Protein AF-A0A485KFL1-F1 (afdb_monomer)

Mean predicted aligned error: 18.8 Å

Structure (mmCIF, N/CA/C/O backbone):
data_AF-A0A485KFL1-F1
#
_entry.id   AF-A0A485KFL1-F1
#
loop_
_atom_site.group_PDB
_atom_site.id
_atom_site.type_symbol
_atom_site.label_atom_id
_atom_site.label_alt_id
_atom_site.label_comp_id
_atom_site.label_asym_id
_atom_site.label_entity_id
_atom_site.label_seq_id
_atom_site.pdbx_PDB_ins_code
_atom_site.Cartn_x
_atom_site.Cartn_y
_atom_site.Cartn_z
_atom_site.occupancy
_atom_site.B_iso_or_equiv
_atom_site.auth_seq_id
_atom_site.auth_comp_id
_atom_site.auth_asym_id
_atom_site.auth_atom_id
_atom_site.pdbx_PDB_model_num
ATOM 1 N N . MET A 1 1 ? -0.158 21.358 -45.723 1.00 60.44 1 MET A N 1
ATOM 2 C CA . MET A 1 1 ? 0.298 20.002 -45.342 1.00 60.44 1 MET A CA 1
ATOM 3 C C . MET A 1 1 ? 1.744 20.111 -44.886 1.00 60.44 1 MET A C 1
ATOM 5 O O . MET A 1 1 ? 2.613 20.267 -45.731 1.00 60.44 1 MET A O 1
ATOM 9 N N . TYR A 1 2 ? 2.008 20.131 -43.578 1.00 57.44 2 TYR A N 1
ATOM 10 C CA . TYR A 1 2 ? 3.382 20.164 -43.064 1.00 57.44 2 TYR A CA 1
ATOM 11 C C . TYR A 1 2 ? 3.939 18.738 -43.100 1.00 57.44 2 TYR A C 1
ATOM 13 O O . TYR A 1 2 ? 3.512 17.886 -42.323 1.00 57.44 2 TYR A O 1
ATOM 21 N N . GLY A 1 3 ? 4.809 18.452 -44.068 1.00 63.91 3 GLY A N 1
ATOM 22 C CA . GLY A 1 3 ? 5.448 17.146 -44.200 1.00 63.91 3 GLY A CA 1
ATOM 23 C C . GLY A 1 3 ? 6.470 16.942 -43.086 1.00 63.91 3 GLY A C 1
ATOM 24 O O . GLY A 1 3 ? 7.365 17.764 -42.915 1.00 63.91 3 GLY A O 1
ATOM 25 N N . LEU A 1 4 ? 6.344 15.841 -42.347 1.00 70.25 4 LEU A N 1
ATOM 26 C CA . LEU A 1 4 ? 7.317 15.378 -41.351 1.00 70.25 4 LEU A CA 1
ATOM 27 C C . LEU A 1 4 ? 8.560 14.788 -42.043 1.00 70.25 4 LEU A C 1
ATOM 29 O O . LEU A 1 4 ? 8.938 13.641 -41.800 1.00 70.25 4 LEU A O 1
ATOM 33 N N . PHE A 1 5 ? 9.166 15.544 -42.957 1.00 71.19 5 PHE A N 1
ATOM 34 C CA . PHE A 1 5 ? 10.398 15.135 -43.621 1.00 71.19 5 PHE A CA 1
ATOM 35 C C . PHE A 1 5 ? 11.519 15.065 -42.579 1.00 71.19 5 PHE A C 1
ATOM 37 O O . PHE A 1 5 ? 11.741 16.017 -41.835 1.00 71.19 5 PHE A O 1
ATOM 44 N N . GLY A 1 6 ? 12.169 13.906 -42.479 1.00 78.94 6 GLY A N 1
ATOM 45 C CA . GLY A 1 6 ? 13.288 13.676 -41.561 1.00 78.94 6 GLY A CA 1
ATOM 46 C C . GLY A 1 6 ? 12.919 13.338 -40.111 1.00 78.94 6 GLY A C 1
ATOM 47 O O . GLY A 1 6 ? 13.808 12.987 -39.344 1.00 78.94 6 GLY A O 1
ATOM 48 N N . LEU A 1 7 ? 11.637 13.361 -39.706 1.00 85.44 7 LEU A N 1
ATOM 49 C CA . LEU A 1 7 ? 11.259 12.967 -38.334 1.00 85.44 7 LEU A CA 1
ATOM 50 C C . LEU A 1 7 ? 11.582 11.490 -38.070 1.00 85.44 7 LEU A C 1
ATOM 52 O O . LEU A 1 7 ? 12.021 11.133 -36.982 1.00 85.44 7 LEU A O 1
ATOM 56 N N . ARG A 1 8 ? 11.375 10.638 -39.079 1.00 84.56 8 ARG A N 1
ATOM 57 C CA . ARG A 1 8 ? 11.668 9.205 -38.989 1.00 84.56 8 ARG A CA 1
ATOM 58 C C . ARG A 1 8 ? 13.170 8.958 -38.850 1.00 84.56 8 ARG A C 1
ATOM 60 O O . ARG A 1 8 ? 13.578 8.291 -37.917 1.00 84.56 8 ARG A O 1
ATOM 67 N N . GLU A 1 9 ? 13.981 9.603 -39.683 1.00 87.62 9 GLU A N 1
ATOM 68 C CA . GLU A 1 9 ? 15.447 9.511 -39.622 1.00 87.62 9 GLU A CA 1
ATOM 69 C C . GLU A 1 9 ? 15.999 10.057 -38.293 1.00 87.62 9 GLU A C 1
ATOM 71 O O . GLU A 1 9 ? 16.865 9.448 -37.662 1.00 87.62 9 GLU A O 1
ATOM 76 N N . TYR A 1 10 ? 15.459 11.177 -37.807 1.00 89.38 10 TYR A N 1
ATOM 77 C CA . TYR A 1 10 ? 15.800 11.721 -36.492 1.00 89.38 10 TYR A CA 1
ATOM 78 C C . TYR A 1 10 ? 15.414 10.765 -35.354 1.00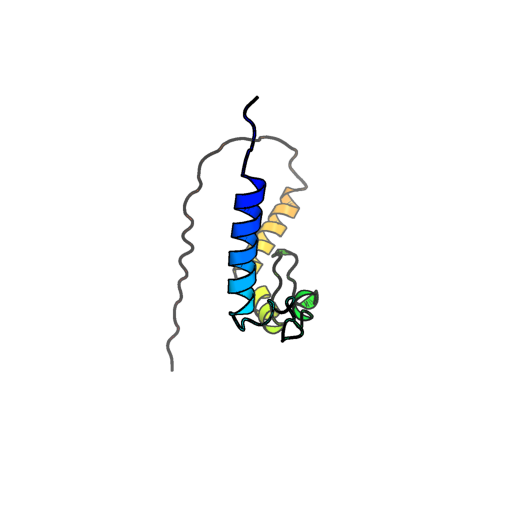 89.38 10 TYR A C 1
ATOM 80 O O . TYR A 1 10 ? 16.160 10.593 -34.392 1.00 89.38 10 TYR A O 1
ATOM 88 N N . TYR A 1 11 ? 14.254 10.122 -35.453 1.00 92.56 11 TYR A N 1
ATOM 89 C CA . TYR A 1 11 ? 13.805 9.165 -34.452 1.00 92.56 11 TYR A CA 1
ATOM 90 C C . TYR A 1 11 ? 14.675 7.905 -34.447 1.00 92.56 11 TYR A C 1
ATOM 92 O O . TYR A 1 11 ? 15.130 7.497 -33.382 1.00 92.56 11 TYR A O 1
ATOM 100 N N . ASP A 1 12 ? 14.984 7.355 -35.620 1.00 92.75 12 ASP A N 1
ATOM 101 C CA . ASP A 1 12 ? 15.812 6.156 -35.772 1.00 92.75 12 ASP A CA 1
ATOM 102 C C . ASP A 1 12 ? 17.237 6.396 -35.252 1.00 92.75 12 ASP A C 1
ATOM 104 O O . A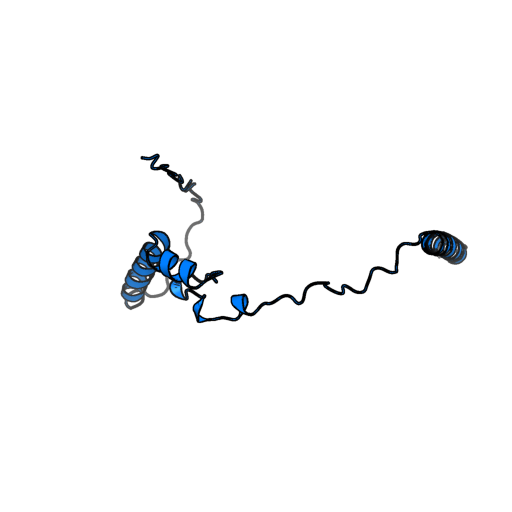SP A 1 12 ? 17.783 5.592 -34.489 1.00 92.75 12 ASP A O 1
ATOM 108 N N . THR A 1 13 ? 17.825 7.552 -35.579 1.00 92.88 13 THR A N 1
ATOM 109 C CA . THR A 1 13 ? 19.140 7.946 -35.047 1.00 92.88 13 THR A CA 1
ATOM 110 C C . THR A 1 13 ? 19.110 8.064 -33.528 1.00 92.88 13 THR A C 1
ATOM 112 O O . THR A 1 13 ? 19.975 7.499 -32.855 1.00 92.88 13 THR A O 1
ATOM 115 N N . LYS A 1 14 ? 18.084 8.703 -32.956 1.00 94.50 14 LYS A N 1
ATOM 116 C CA . LYS A 1 14 ? 17.954 8.816 -31.500 1.00 94.50 14 LYS A CA 1
ATOM 117 C C . LYS A 1 14 ? 17.717 7.478 -30.816 1.00 94.50 14 LYS A C 1
ATOM 119 O O . LYS A 1 14 ? 18.341 7.214 -29.791 1.00 94.50 14 LYS A O 1
ATOM 124 N N . GLN A 1 15 ? 16.893 6.607 -31.384 1.00 91.56 15 GLN A N 1
ATOM 125 C CA . GLN A 1 15 ? 16.692 5.257 -30.861 1.00 91.56 15 GLN A CA 1
ATOM 126 C C . GLN A 1 15 ? 17.995 4.453 -30.838 1.00 91.56 15 GLN A C 1
ATOM 128 O O . GLN A 1 15 ? 18.284 3.800 -29.835 1.00 91.56 15 GLN A O 1
ATOM 133 N N . SER A 1 16 ? 18.806 4.542 -31.897 1.00 92.38 16 SER A N 1
ATOM 134 C CA . SER A 1 16 ? 20.097 3.848 -31.966 1.00 92.38 16 SER A CA 1
ATOM 135 C C . SER A 1 16 ? 21.089 4.340 -30.907 1.00 92.38 16 SER A C 1
ATOM 137 O O . SER A 1 16 ? 21.771 3.532 -30.279 1.00 92.38 16 SER A O 1
ATOM 139 N N . GLU A 1 17 ? 21.114 5.649 -30.638 1.00 92.88 17 GLU A N 1
ATOM 140 C CA . GLU A 1 17 ? 21.971 6.267 -29.621 1.00 92.88 17 GLU A CA 1
ATOM 141 C C . GLU A 1 17 ? 21.606 5.763 -28.215 1.00 92.88 17 GLU A C 1
ATOM 143 O O . GLU A 1 17 ? 22.477 5.363 -27.437 1.00 92.88 17 GLU A O 1
ATOM 148 N N . PHE A 1 18 ? 20.306 5.708 -27.903 1.00 90.12 18 PHE A N 1
ATOM 149 C CA . PHE A 1 18 ? 19.823 5.177 -26.627 1.00 90.12 18 PHE A CA 1
ATOM 150 C C . PHE A 1 18 ? 20.064 3.672 -26.489 1.00 90.12 18 PHE A C 1
ATOM 152 O O . PHE A 1 18 ? 20.482 3.229 -25.419 1.00 90.12 18 PHE A O 1
ATOM 159 N N . ALA A 1 19 ? 19.854 2.893 -27.553 1.00 88.00 19 ALA A N 1
ATOM 160 C CA . ALA A 1 19 ? 20.110 1.455 -27.548 1.00 88.00 19 ALA A CA 1
ATOM 161 C C . ALA A 1 19 ? 21.603 1.139 -27.357 1.00 88.00 19 ALA A C 1
ATOM 163 O O . ALA A 1 19 ? 21.950 0.283 -26.544 1.00 88.00 19 ALA A O 1
ATOM 164 N N . ALA A 1 20 ? 22.495 1.869 -28.035 1.00 88.94 20 ALA A N 1
ATOM 165 C CA . ALA A 1 20 ? 23.941 1.720 -27.877 1.00 88.94 20 ALA A CA 1
ATOM 166 C C . ALA A 1 20 ? 24.387 2.068 -26.452 1.00 88.94 20 ALA A C 1
ATOM 168 O O . ALA A 1 20 ? 25.127 1.311 -25.823 1.00 88.94 20 ALA A O 1
ATOM 169 N N . ARG A 1 21 ? 23.875 3.174 -25.897 1.00 87.44 21 ARG A N 1
ATOM 170 C CA . ARG A 1 21 ? 24.160 3.563 -24.512 1.00 87.44 21 ARG A CA 1
ATOM 171 C C . ARG A 1 21 ? 23.655 2.517 -23.517 1.00 87.44 21 ARG A C 1
ATOM 173 O O . ARG A 1 21 ? 24.388 2.172 -22.594 1.00 87.44 21 ARG A O 1
ATOM 180 N N . ALA A 1 22 ? 22.455 1.974 -23.725 1.00 82.75 22 ALA A N 1
ATOM 181 C CA . ALA A 1 22 ? 21.915 0.888 -22.910 1.00 82.75 22 ALA A CA 1
ATOM 182 C C . ALA A 1 22 ? 22.770 -0.389 -22.994 1.00 82.75 22 ALA A C 1
ATOM 184 O O . ALA A 1 22 ? 22.982 -1.025 -21.972 1.00 82.75 22 ALA A O 1
ATOM 185 N N . ALA A 1 23 ? 23.322 -0.727 -24.165 1.00 80.94 23 ALA A N 1
ATOM 186 C CA . ALA A 1 23 ? 24.193 -1.893 -24.338 1.00 80.94 23 ALA A CA 1
ATOM 187 C C . ALA A 1 23 ? 25.560 -1.749 -23.639 1.00 80.94 23 ALA A C 1
ATOM 189 O O . ALA A 1 23 ? 26.113 -2.737 -23.163 1.00 80.94 23 ALA A O 1
ATOM 190 N N . THR A 1 24 ? 26.108 -0.529 -23.562 1.00 81.50 24 THR A N 1
ATOM 191 C CA . THR A 1 24 ? 27.375 -0.264 -22.843 1.00 81.50 24 THR A CA 1
ATOM 192 C C . THR A 1 24 ? 27.219 -0.233 -21.327 1.00 81.50 24 THR A C 1
ATOM 194 O O . THR A 1 24 ? 28.177 -0.463 -20.591 1.00 81.50 24 THR A O 1
ATOM 197 N N . LEU A 1 25 ? 26.014 0.061 -20.842 1.00 77.94 25 LEU A N 1
ATOM 198 C CA . LEU A 1 25 ? 25.710 -0.000 -19.427 1.00 77.94 25 LEU A CA 1
ATOM 199 C C . LEU A 1 25 ? 25.463 -1.466 -19.068 1.00 77.94 25 LEU A C 1
ATOM 201 O O . LEU A 1 25 ? 24.414 -2.016 -19.377 1.00 77.94 25 LEU A O 1
ATOM 205 N N . HIS A 1 26 ? 26.393 -2.089 -18.341 1.00 66.81 26 HIS A N 1
ATOM 206 C CA . HIS A 1 26 ? 26.188 -3.387 -17.679 1.00 66.81 26 HIS A CA 1
ATOM 207 C C . HIS A 1 26 ? 25.180 -3.300 -16.514 1.00 66.81 26 HIS A C 1
ATOM 209 O O . HIS A 1 26 ? 25.347 -3.924 -15.468 1.00 66.81 26 HIS A O 1
ATOM 215 N N . VAL A 1 27 ? 24.133 -2.493 -16.666 1.00 67.19 27 VAL A N 1
ATOM 216 C CA . VAL A 1 27 ? 22.952 -2.554 -15.821 1.00 67.19 27 VAL A CA 1
ATOM 217 C C . VAL A 1 27 ? 22.225 -3.798 -16.296 1.00 67.19 27 VAL A C 1
ATOM 219 O O . VAL A 1 27 ? 21.702 -3.823 -17.410 1.00 67.19 27 VAL A O 1
ATOM 222 N N . ALA A 1 28 ? 22.264 -4.856 -15.483 1.00 61.97 28 ALA A N 1
ATOM 223 C CA . ALA A 1 28 ? 21.438 -6.031 -15.713 1.00 61.97 28 ALA A CA 1
ATOM 224 C C . ALA A 1 28 ? 20.023 -5.546 -16.071 1.00 61.97 28 ALA A C 1
ATOM 226 O O . ALA A 1 28 ? 19.550 -4.607 -15.415 1.00 61.97 28 ALA A O 1
ATOM 227 N N . PRO A 1 29 ? 19.379 -6.106 -17.118 1.00 65.88 29 PRO A N 1
ATOM 228 C CA . PRO A 1 29 ? 18.021 -5.714 -17.474 1.00 65.88 29 PRO A CA 1
ATOM 229 C C . PRO A 1 29 ? 17.226 -5.715 -16.184 1.00 65.88 29 PRO A C 1
ATOM 231 O O . PRO A 1 29 ? 17.322 -6.705 -15.458 1.00 65.88 29 PRO A O 1
ATOM 234 N N . VAL A 1 30 ? 16.583 -4.578 -15.871 1.00 60.41 30 VAL A N 1
ATOM 235 C CA . VAL A 1 30 ? 15.852 -4.358 -14.618 1.00 60.41 30 VAL A CA 1
ATOM 236 C C . VAL A 1 30 ? 15.150 -5.660 -14.307 1.00 60.41 30 VAL A C 1
ATOM 238 O O . VAL A 1 30 ? 14.249 -6.051 -15.050 1.00 60.41 30 VAL A O 1
ATOM 241 N N . VAL A 1 31 ? 15.688 -6.378 -13.315 1.00 59.12 31 VAL A N 1
ATOM 242 C CA . VAL A 1 31 ? 15.239 -7.719 -12.969 1.00 59.12 31 VAL A CA 1
ATOM 243 C C . VAL A 1 31 ? 13.742 -7.568 -12.824 1.00 59.12 31 VAL A C 1
ATOM 245 O O . VAL A 1 31 ? 13.310 -6.739 -12.021 1.00 59.12 31 VAL A O 1
ATOM 248 N N . ALA A 1 32 ? 12.977 -8.248 -13.686 1.00 62.25 32 ALA A N 1
ATOM 249 C CA . ALA A 1 32 ? 11.528 -8.286 -13.594 1.00 62.25 32 ALA A CA 1
ATOM 250 C C . ALA A 1 32 ? 11.240 -8.586 -12.134 1.00 62.25 32 ALA A C 1
ATOM 252 O O . ALA A 1 32 ? 11.620 -9.666 -11.701 1.00 62.25 32 ALA A O 1
ATOM 253 N N . TYR A 1 33 ? 10.766 -7.570 -11.400 1.00 62.34 33 TYR A N 1
ATOM 254 C CA . TYR A 1 33 ? 10.818 -7.464 -9.944 1.00 62.34 33 TYR A CA 1
ATOM 255 C C . TYR A 1 33 ? 10.723 -8.851 -9.308 1.00 62.34 33 TYR A C 1
ATOM 257 O O . TYR A 1 33 ? 9.638 -9.414 -9.195 1.00 62.34 33 TYR A O 1
ATOM 265 N N . ALA A 1 34 ? 11.880 -9.440 -9.016 1.00 61.06 34 ALA A N 1
ATOM 266 C CA . ALA A 1 34 ? 11.979 -10.734 -8.378 1.00 61.06 34 ALA A CA 1
ATOM 267 C C . ALA A 1 34 ? 12.244 -10.364 -6.930 1.00 61.06 34 ALA A C 1
ATOM 269 O O . ALA A 1 34 ? 13.396 -10.070 -6.594 1.00 61.06 34 ALA A O 1
ATOM 270 N N . PRO A 1 35 ? 11.194 -10.201 -6.105 1.00 67.00 35 PRO A N 1
ATOM 271 C CA . PRO A 1 35 ? 11.414 -9.879 -4.716 1.00 67.00 35 PRO A CA 1
ATOM 272 C C . PRO A 1 35 ? 12.250 -11.019 -4.136 1.00 67.00 35 PRO A C 1
ATOM 274 O O . PRO A 1 35 ? 11.801 -12.156 -4.054 1.00 67.00 35 PRO A O 1
ATOM 277 N N . ASP A 1 36 ? 13.477 -10.696 -3.735 1.00 66.19 36 ASP A N 1
ATOM 278 C CA . ASP A 1 36 ? 14.427 -11.586 -3.048 1.00 66.19 36 ASP A CA 1
ATOM 279 C C . ASP A 1 36 ? 13.867 -12.125 -1.713 1.00 66.19 36 ASP A C 1
ATOM 281 O O . ASP A 1 36 ? 14.453 -12.957 -1.031 1.00 66.19 36 ASP A O 1
ATOM 285 N N . ARG A 1 37 ? 12.687 -11.643 -1.318 1.00 69.88 37 ARG A N 1
ATOM 286 C CA . ARG A 1 37 ? 11.963 -12.052 -0.128 1.00 69.88 37 ARG A CA 1
ATOM 287 C C . ARG A 1 37 ? 10.588 -12.532 -0.543 1.00 69.88 37 ARG A C 1
ATOM 289 O O . ARG A 1 37 ? 9.777 -11.747 -1.032 1.00 69.88 37 ARG A O 1
ATOM 296 N N . THR A 1 38 ? 10.314 -13.806 -0.296 1.00 74.12 38 THR A N 1
ATOM 297 C CA . THR A 1 38 ? 8.940 -14.280 -0.154 1.00 74.12 38 THR A CA 1
ATOM 298 C C . THR A 1 38 ? 8.286 -13.418 0.921 1.00 74.12 38 THR A C 1
ATOM 300 O O . THR A 1 38 ? 8.710 -13.417 2.076 1.00 74.12 38 THR A O 1
ATOM 303 N N . TYR A 1 39 ? 7.344 -12.573 0.521 1.00 68.69 39 TYR A N 1
ATOM 304 C CA . TYR A 1 39 ? 6.662 -11.682 1.444 1.00 68.69 39 TYR A CA 1
ATOM 305 C C . TYR A 1 39 ? 5.642 -12.528 2.222 1.00 68.69 39 TYR A C 1
ATOM 307 O O . TYR A 1 39 ? 4.641 -12.973 1.663 1.00 68.69 39 TYR A O 1
ATOM 315 N N . ASP A 1 40 ? 5.950 -12.843 3.485 1.00 72.19 40 ASP A N 1
ATOM 316 C CA . ASP A 1 40 ? 5.090 -13.656 4.351 1.00 72.19 40 ASP A CA 1
ATOM 317 C C . ASP A 1 40 ? 3.903 -12.827 4.873 1.00 72.19 40 ASP A C 1
ATOM 319 O O . ASP A 1 40 ? 3.850 -12.379 6.024 1.00 72.19 40 ASP A O 1
ATOM 323 N N . ASP A 1 41 ? 2.904 -12.655 4.010 1.00 74.12 41 ASP A N 1
ATOM 324 C CA . ASP A 1 41 ? 1.668 -11.896 4.259 1.00 74.12 41 ASP A CA 1
ATOM 325 C C . ASP A 1 41 ? 0.668 -12.566 5.199 1.00 74.12 41 ASP A C 1
ATOM 327 O O . ASP A 1 41 ? -0.451 -12.083 5.395 1.00 74.12 41 ASP A O 1
ATOM 331 N N . ALA A 1 42 ? 1.058 -13.668 5.836 1.00 78.25 42 ALA A N 1
ATOM 332 C CA . ALA A 1 42 ? 0.190 -14.414 6.740 1.00 78.25 42 ALA A CA 1
ATOM 333 C C . ALA A 1 42 ? -0.413 -13.517 7.839 1.00 78.25 42 ALA A C 1
ATOM 335 O O . ALA A 1 42 ? -1.579 -13.656 8.201 1.00 78.25 42 ALA A O 1
ATOM 336 N N . HIS A 1 43 ? 0.353 -12.545 8.336 1.00 74.44 43 HIS A N 1
ATOM 337 C CA . HIS A 1 43 ? -0.085 -11.608 9.369 1.00 74.44 43 HIS A CA 1
ATOM 338 C C . HIS A 1 43 ? -1.141 -10.593 8.883 1.00 74.44 43 HIS A C 1
ATOM 340 O O . HIS A 1 43 ? -1.973 -10.149 9.676 1.00 74.44 43 HIS A O 1
ATOM 346 N N . ILE A 1 44 ? -1.181 -10.277 7.585 1.00 75.75 44 ILE A N 1
ATOM 347 C CA . ILE A 1 44 ? -2.179 -9.374 6.988 1.00 75.75 44 ILE A CA 1
ATOM 348 C C . ILE A 1 44 ? -3.514 -10.103 6.773 1.00 75.75 44 ILE A C 1
ATOM 350 O O . ILE A 1 44 ? -4.579 -9.503 6.897 1.00 75.75 44 ILE A O 1
ATOM 354 N N . LEU A 1 45 ? -3.471 -11.408 6.498 1.00 75.81 45 LEU A N 1
ATOM 355 C CA . LEU A 1 45 ? -4.661 -12.231 6.247 1.00 75.81 45 LEU A CA 1
ATOM 356 C C . LEU A 1 45 ? -5.293 -12.801 7.529 1.00 75.81 45 LEU A C 1
ATOM 358 O O . LEU A 1 45 ? -6.436 -13.263 7.516 1.00 75.81 45 LEU A O 1
ATOM 362 N N . ASN A 1 46 ? -4.574 -12.767 8.653 1.00 81.62 46 ASN A N 1
ATOM 363 C CA . ASN A 1 46 ? -5.054 -13.302 9.922 1.00 81.62 46 ASN A CA 1
ATOM 364 C C . ASN A 1 46 ? -6.143 -12.419 10.541 1.00 81.62 46 ASN A C 1
ATOM 366 O O . ASN A 1 46 ? -5.873 -11.383 11.149 1.00 81.62 46 ASN A O 1
ATOM 370 N N . ARG A 1 47 ? -7.390 -12.893 10.478 1.00 78.75 47 ARG A N 1
ATOM 371 C CA . ARG A 1 47 ? -8.557 -12.205 11.055 1.00 78.75 47 ARG A CA 1
ATOM 372 C C . ARG A 1 47 ? -8.509 -12.081 12.583 1.00 78.75 47 ARG A C 1
ATOM 374 O O . ARG A 1 47 ? -9.127 -11.183 13.134 1.00 78.75 47 ARG A O 1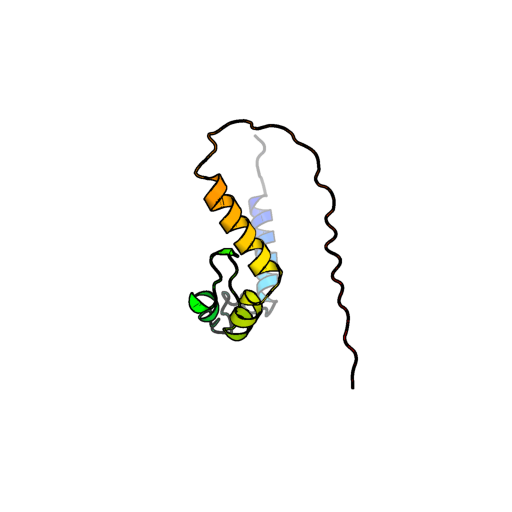
ATOM 381 N N . ALA A 1 48 ? -7.740 -12.935 13.261 1.00 80.31 48 ALA A N 1
ATOM 382 C CA . ALA A 1 48 ? -7.498 -12.838 14.704 1.00 80.31 48 ALA A CA 1
ATOM 383 C C . ALA A 1 48 ? -6.692 -11.587 15.106 1.00 80.31 48 ALA A C 1
ATOM 385 O O . ALA A 1 48 ? -6.686 -11.209 16.273 1.00 80.31 48 ALA A O 1
ATOM 386 N N . LEU A 1 49 ? -6.013 -10.949 14.146 1.00 85.75 49 LEU A N 1
ATOM 387 C CA . LEU A 1 49 ? -5.266 -9.711 14.356 1.00 85.75 49 LEU A CA 1
ATOM 388 C C . LEU A 1 49 ? -6.070 -8.460 13.973 1.00 85.75 49 LEU A C 1
ATOM 390 O O . LEU A 1 49 ? -5.552 -7.345 14.026 1.00 85.75 49 LEU A O 1
ATOM 394 N N . TYR A 1 50 ? -7.336 -8.633 13.596 1.00 86.69 50 TYR A N 1
ATOM 395 C CA . TYR A 1 50 ? -8.211 -7.550 13.178 1.00 86.69 50 TYR A CA 1
ATOM 396 C C . TYR A 1 50 ? -9.153 -7.122 14.301 1.00 86.69 50 TYR A C 1
ATOM 398 O O . TYR A 1 50 ? -9.781 -7.947 14.961 1.00 86.69 50 TYR A O 1
ATOM 406 N N . CYS A 1 51 ? -9.310 -5.812 14.474 1.00 89.00 51 CYS A N 1
ATOM 407 C CA . CYS A 1 51 ? -10.282 -5.240 15.397 1.00 89.00 51 CYS A CA 1
ATOM 408 C C . CYS A 1 51 ? -11.466 -4.639 14.624 1.00 89.00 51 CYS A C 1
ATOM 410 O O . CYS A 1 51 ? -11.371 -3.509 14.140 1.00 89.00 51 CYS A O 1
ATOM 412 N N . ASP A 1 52 ? -12.595 -5.354 14.567 1.00 86.62 52 ASP A N 1
ATOM 413 C CA . ASP A 1 52 ? -13.825 -4.942 13.865 1.00 86.62 52 ASP A CA 1
ATOM 414 C C . ASP A 1 52 ? -14.343 -3.535 14.232 1.00 86.62 52 ASP A C 1
ATOM 416 O O . ASP A 1 52 ? -14.575 -2.728 13.328 1.00 86.62 52 ASP A O 1
ATOM 420 N N . PRO A 1 53 ? -14.498 -3.149 15.519 1.00 87.44 53 PRO A N 1
ATOM 421 C CA . PRO A 1 53 ? -15.020 -1.821 15.840 1.00 87.44 53 PRO A CA 1
ATOM 422 C C . PRO A 1 53 ? -14.043 -0.717 15.430 1.00 87.44 53 PRO A C 1
ATOM 424 O O . PRO A 1 53 ? -14.460 0.402 15.122 1.00 87.44 53 PRO A O 1
ATOM 427 N N . CYS A 1 54 ? -12.735 -0.992 15.419 1.00 88.31 54 CYS A N 1
ATOM 428 C CA . CYS A 1 54 ? -11.706 -0.012 15.089 1.00 88.31 54 CYS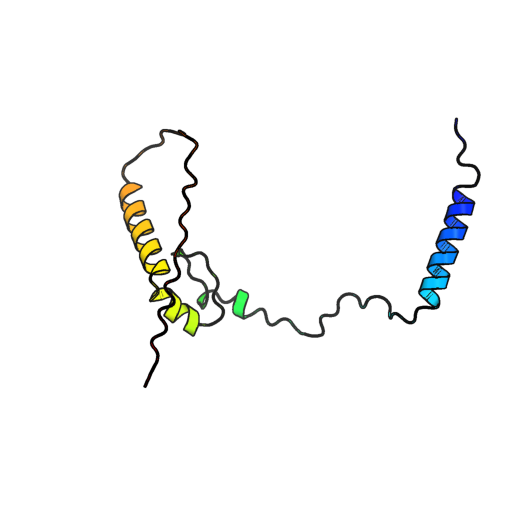 A CA 1
ATOM 429 C C . CYS A 1 54 ? -11.372 0.039 13.599 1.00 88.31 54 CYS A C 1
ATOM 431 O O . CYS A 1 54 ? -11.047 1.130 13.130 1.00 88.31 54 CYS A O 1
ATOM 433 N N . GLY A 1 55 ? -11.548 -1.060 12.872 1.00 87.19 55 GLY A N 1
ATOM 434 C CA . GLY A 1 55 ? -11.196 -1.198 11.465 1.00 87.19 55 GLY A CA 1
ATOM 435 C C . GLY A 1 55 ? -9.688 -1.281 11.226 1.00 87.19 55 GLY A C 1
ATOM 436 O O . GLY A 1 55 ? -9.214 -0.797 10.204 1.00 87.19 55 GLY A O 1
ATOM 437 N N . ILE A 1 56 ? -8.921 -1.795 12.193 1.00 87.56 56 ILE A N 1
ATOM 438 C CA . ILE A 1 56 ? -7.449 -1.783 12.169 1.00 87.56 56 ILE A CA 1
ATOM 439 C C . ILE A 1 56 ? -6.933 -3.223 12.221 1.00 87.56 56 ILE A C 1
ATOM 441 O O . ILE A 1 56 ? -7.388 -4.000 13.061 1.00 87.56 56 ILE A O 1
ATOM 445 N N . GLN A 1 57 ? -5.973 -3.538 11.346 1.00 88.00 57 GLN A N 1
ATOM 446 C CA . GLN A 1 57 ? -5.177 -4.767 11.367 1.00 88.00 57 GLN A CA 1
ATOM 447 C C . GLN A 1 57 ? -3.922 -4.534 12.217 1.00 88.00 57 GLN A C 1
ATOM 449 O O . GLN A 1 57 ? -3.185 -3.574 11.986 1.00 88.00 57 GLN A O 1
ATOM 454 N N . LEU A 1 58 ? -3.697 -5.381 13.214 1.00 87.25 58 LEU A N 1
ATOM 455 C CA . LEU A 1 58 ? -2.534 -5.337 14.101 1.00 87.25 58 LEU A CA 1
ATOM 456 C C . LEU A 1 58 ? -1.504 -6.387 13.675 1.00 87.25 58 LEU A C 1
ATOM 458 O O . LEU A 1 58 ? -1.812 -7.314 12.930 1.00 87.25 58 LEU A O 1
ATOM 462 N N . LEU A 1 59 ? -0.257 -6.213 14.113 1.00 83.25 59 LEU A N 1
ATOM 463 C CA . LEU A 1 59 ? 0.861 -7.044 13.655 1.00 83.25 59 LEU A CA 1
ATOM 464 C C . LEU A 1 59 ? 0.975 -8.352 14.450 1.00 83.25 59 LEU A C 1
ATOM 466 O O . LEU A 1 59 ? 1.463 -9.349 13.922 1.00 83.25 59 LEU A O 1
ATOM 470 N N . SER A 1 60 ? 0.517 -8.366 15.706 1.00 84.56 60 SER A N 1
ATOM 471 C CA . SER A 1 60 ? 0.647 -9.514 16.603 1.00 84.56 60 SER A CA 1
ATOM 472 C C . SER A 1 60 ? -0.529 -9.650 17.572 1.00 84.56 60 SER A C 1
ATOM 474 O O . SER A 1 60 ? -1.230 -8.683 17.875 1.00 84.56 60 SER A O 1
ATOM 476 N N . ALA A 1 61 ? -0.734 -10.859 18.104 1.00 84.62 61 ALA A N 1
ATOM 477 C CA . ALA A 1 61 ? -1.778 -11.117 19.100 1.00 84.62 61 ALA A CA 1
ATOM 478 C C . ALA A 1 61 ? -1.558 -10.310 20.395 1.00 84.62 61 ALA A C 1
ATOM 480 O O . ALA A 1 61 ? -2.512 -9.947 21.083 1.00 84.62 61 ALA A O 1
ATOM 481 N N . GLN A 1 62 ? -0.301 -9.987 20.710 1.00 88.12 62 GLN A N 1
ATOM 482 C CA . GLN A 1 62 ? 0.047 -9.144 21.849 1.00 88.12 62 GLN A CA 1
ATOM 483 C C . GLN A 1 62 ? -0.417 -7.697 21.635 1.00 88.12 62 GLN A C 1
ATOM 485 O O . GLN A 1 62 ? -0.991 -7.098 22.548 1.00 88.12 62 GLN A O 1
ATOM 490 N N . ASP A 1 63 ? -0.251 -7.165 20.421 1.00 87.88 63 ASP A N 1
ATOM 491 C CA . ASP A 1 63 ? -0.720 -5.821 20.070 1.00 87.88 63 ASP A CA 1
ATOM 492 C C . ASP A 1 63 ? -2.247 -5.732 20.093 1.00 87.88 63 ASP A C 1
ATOM 494 O O . ASP A 1 63 ? -2.792 -4.715 20.518 1.00 87.88 63 ASP A O 1
ATOM 498 N N . VAL A 1 64 ? -2.950 -6.803 19.701 1.00 89.31 64 VAL A N 1
ATOM 499 C CA . VAL A 1 64 ? -4.416 -6.914 19.830 1.00 89.31 64 VAL A CA 1
ATOM 500 C C . VAL A 1 64 ? -4.837 -6.826 21.290 1.00 89.31 64 VAL A C 1
ATOM 502 O O . VAL A 1 64 ? -5.651 -5.972 21.644 1.00 89.31 64 VAL A O 1
ATOM 505 N N . ALA A 1 65 ? -4.227 -7.630 22.161 1.00 88.94 65 ALA A N 1
ATOM 506 C CA . ALA A 1 65 ? -4.550 -7.628 23.585 1.00 88.94 65 ALA A CA 1
ATOM 507 C C . ALA A 1 65 ? -4.280 -6.263 24.247 1.00 88.94 65 ALA A C 1
ATOM 509 O O . ALA A 1 65 ? -5.012 -5.840 25.149 1.00 88.94 65 ALA A O 1
ATOM 510 N N . LEU A 1 66 ? -3.238 -5.551 23.808 1.00 90.44 66 LEU A N 1
ATOM 511 C CA . LEU A 1 66 ? -2.952 -4.196 24.277 1.00 90.44 66 LEU A CA 1
ATOM 512 C C . LEU A 1 66 ? -3.948 -3.177 23.702 1.00 90.44 66 LEU A C 1
ATOM 514 O O . LEU A 1 66 ? -4.425 -2.295 24.421 1.00 90.44 66 LEU A O 1
ATOM 518 N N . HIS A 1 67 ? -4.308 -3.322 22.427 1.00 91.19 67 HIS A N 1
ATOM 519 C CA . HIS A 1 67 ? -5.266 -2.467 21.736 1.00 91.19 67 HIS A CA 1
ATOM 520 C C . HIS A 1 67 ? -6.658 -2.519 22.377 1.00 91.19 67 HIS A C 1
ATOM 522 O O . HIS A 1 67 ? -7.238 -1.465 22.645 1.00 91.19 67 HIS A O 1
ATOM 528 N N . GLU A 1 68 ? -7.170 -3.712 22.686 1.00 88.19 68 GLU A N 1
ATOM 529 C CA . GLU A 1 68 ? -8.462 -3.914 23.363 1.00 88.19 68 GLU A CA 1
ATOM 530 C C . GLU A 1 68 ? -8.518 -3.207 24.728 1.00 88.19 68 GLU A C 1
ATOM 532 O O . GLU A 1 68 ? -9.536 -2.621 25.115 1.00 88.19 68 GLU A O 1
ATOM 537 N N . LYS A 1 69 ? -7.393 -3.181 25.454 1.00 90.62 69 LYS A N 1
ATOM 538 C CA . LYS A 1 69 ? -7.269 -2.494 26.751 1.00 90.62 69 LYS A CA 1
ATOM 539 C C . LYS A 1 69 ? -7.126 -0.972 26.614 1.00 90.62 69 LYS A C 1
ATOM 541 O O . LYS A 1 69 ? -7.359 -0.250 27.595 1.00 90.62 69 LYS A O 1
ATOM 546 N N . GLY A 1 70 ? -6.798 -0.476 25.422 1.00 91.25 70 GLY A N 1
ATOM 547 C CA . GLY A 1 70 ? -6.482 0.920 25.135 1.00 91.25 70 GLY A CA 1
ATOM 548 C C . GLY A 1 70 ? -7.661 1.897 25.244 1.00 91.25 70 GLY A C 1
ATOM 549 O O . GLY A 1 70 ? -8.830 1.575 25.015 1.00 91.25 70 GLY A O 1
ATOM 550 N N . LYS A 1 71 ? -7.344 3.164 25.550 1.00 88.81 71 LYS A N 1
ATOM 551 C CA . LYS A 1 71 ? -8.327 4.256 25.720 1.00 88.81 71 LYS A CA 1
ATOM 552 C C . LYS A 1 71 ? -9.119 4.545 24.431 1.00 88.81 71 LYS A C 1
ATOM 554 O O . LYS A 1 71 ? -10.325 4.796 24.482 1.00 88.81 71 LYS A O 1
ATOM 559 N N . ARG A 1 72 ? -8.460 4.473 23.265 1.00 87.25 72 ARG A N 1
ATOM 560 C CA . ARG A 1 72 ? -9.073 4.730 21.945 1.00 87.25 72 ARG A CA 1
ATOM 561 C C . ARG A 1 72 ? -10.132 3.687 21.585 1.00 87.25 72 ARG A C 1
ATOM 563 O O . ARG A 1 72 ? -11.230 4.065 21.175 1.00 87.25 72 ARG A O 1
ATOM 570 N N . HIS A 1 73 ? -9.827 2.407 21.802 1.00 90.88 73 HIS A N 1
ATOM 571 C CA . HIS A 1 73 ? -10.756 1.300 21.573 1.00 90.88 73 HIS A CA 1
ATOM 572 C C . HIS A 1 73 ? -12.027 1.466 22.424 1.00 90.88 73 HIS A C 1
ATOM 574 O O . HIS A 1 73 ? -13.136 1.534 21.893 1.00 90.88 73 HIS A O 1
ATOM 580 N N . LYS A 1 74 ? -11.864 1.705 23.732 1.00 90.69 74 LYS A N 1
ATOM 581 C CA . LYS A 1 74 ? -12.974 1.954 24.674 1.00 90.69 74 LYS A CA 1
ATOM 582 C C . LYS A 1 74 ? -13.840 3.162 24.299 1.00 90.69 74 LYS A C 1
ATOM 584 O O . LYS A 1 74 ? -15.063 3.110 24.426 1.00 90.69 74 LYS A O 1
ATOM 589 N N . LYS A 1 75 ? -13.237 4.264 23.832 1.00 90.06 75 LYS A N 1
ATOM 590 C CA . LYS A 1 75 ? -13.981 5.452 23.368 1.00 90.06 75 LYS A CA 1
ATOM 591 C C . LYS A 1 75 ? -14.849 5.125 22.152 1.00 90.06 75 LYS A C 1
ATOM 593 O O . LYS A 1 75 ? -16.002 5.550 22.110 1.00 90.06 75 LYS A O 1
ATOM 598 N N . LYS A 1 76 ? -14.318 4.351 21.200 1.00 87.69 76 LYS A N 1
ATOM 599 C CA . LYS A 1 76 ? -15.050 3.944 19.994 1.00 87.69 76 LYS A CA 1
ATOM 600 C C . LYS A 1 76 ? -16.194 2.987 20.326 1.00 87.69 76 LYS A C 1
ATOM 602 O O . LYS A 1 76 ? -17.309 3.223 19.874 1.00 87.69 76 LYS A O 1
ATOM 607 N N . LEU A 1 77 ? -15.958 2.004 21.199 1.00 90.44 77 LEU A N 1
ATOM 608 C CA . LEU A 1 77 ? -17.009 1.116 21.709 1.00 90.44 77 LEU A CA 1
ATOM 609 C C . LEU A 1 77 ? -18.145 1.884 22.389 1.00 90.44 77 LEU A C 1
ATOM 611 O O . LEU A 1 77 ? -19.313 1.615 22.124 1.00 90.44 77 LEU A O 1
ATOM 615 N N . ARG A 1 78 ? -17.826 2.880 23.225 1.00 87.38 78 ARG A N 1
ATOM 616 C CA . ARG A 1 78 ? -18.852 3.713 23.868 1.00 87.38 78 ARG A CA 1
ATOM 617 C C . ARG A 1 78 ? -19.659 4.524 22.852 1.00 87.38 78 ARG A C 1
ATOM 619 O O . ARG A 1 78 ? -20.873 4.601 22.990 1.00 87.38 78 ARG A O 1
ATOM 626 N N . GLY A 1 79 ? -18.997 5.083 21.836 1.00 85.12 79 GLY A N 1
ATOM 627 C CA . GLY A 1 79 ? -19.651 5.795 20.735 1.00 85.12 79 GLY A CA 1
ATOM 628 C C . GLY A 1 79 ? -20.612 4.902 19.946 1.00 85.12 79 GLY A C 1
ATOM 629 O O . GLY A 1 79 ? -21.758 5.284 19.720 1.00 85.12 79 GLY A O 1
ATOM 630 N N . LEU A 1 80 ? -20.181 3.684 19.613 1.00 84.31 80 LEU A N 1
ATOM 631 C CA . LEU A 1 80 ? -21.005 2.676 18.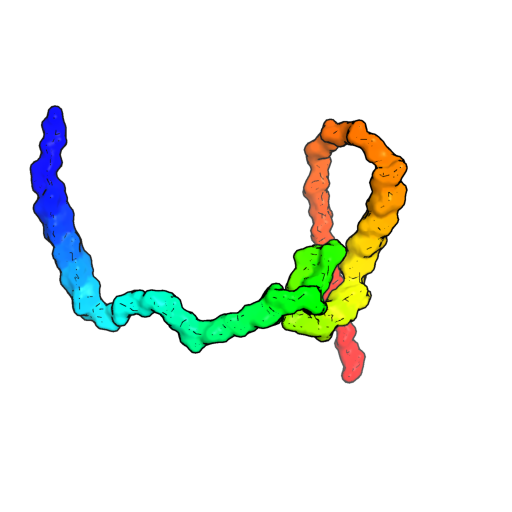939 1.00 84.31 80 LEU A CA 1
ATOM 632 C C . LEU A 1 80 ? -22.202 2.251 19.799 1.00 84.31 80 LEU A C 1
ATOM 634 O O . LEU A 1 80 ? -23.319 2.192 19.300 1.00 84.31 80 LEU A O 1
ATOM 638 N N . ALA A 1 81 ? -22.000 2.026 21.100 1.00 80.06 81 ALA A N 1
ATOM 639 C CA . ALA A 1 81 ? -23.078 1.684 22.029 1.00 80.06 81 ALA A CA 1
ATOM 640 C C . ALA A 1 81 ? -24.090 2.829 22.225 1.00 80.06 81 ALA A C 1
ATOM 642 O O . ALA A 1 81 ? -25.275 2.582 22.442 1.00 80.06 81 ALA A O 1
ATOM 643 N N . SER A 1 82 ? -23.646 4.089 22.155 1.00 77.00 82 SER A N 1
ATOM 644 C CA . SER A 1 82 ? -24.559 5.238 22.155 1.00 77.00 82 S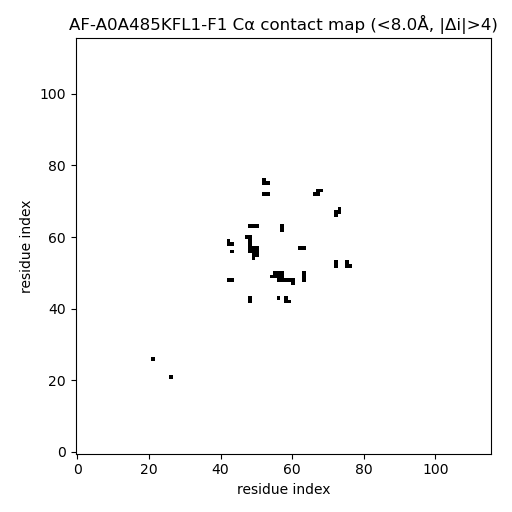ER A CA 1
ATOM 645 C C . SER A 1 82 ? -25.284 5.409 20.820 1.00 77.00 82 SER A C 1
ATOM 647 O O . SER A 1 82 ? -26.467 5.732 20.812 1.00 77.00 82 SER A O 1
ATOM 649 N N . GLN A 1 83 ? -24.610 5.141 19.698 1.00 70.44 83 GLN A N 1
ATOM 650 C CA . GLN A 1 83 ? -25.212 5.206 18.367 1.00 70.44 83 GLN A CA 1
ATOM 651 C C . GLN A 1 83 ? -26.241 4.100 18.160 1.00 70.44 83 GLN A C 1
ATOM 653 O O . GLN A 1 83 ? -27.317 4.391 17.654 1.00 70.44 83 GLN A O 1
ATOM 658 N N . SER A 1 84 ? -25.987 2.865 18.602 1.00 67.25 84 SER A N 1
ATOM 659 C CA . SER A 1 84 ? -26.962 1.773 18.475 1.00 67.25 84 SER A CA 1
ATOM 660 C C . SER A 1 84 ? -28.258 2.054 19.238 1.00 67.25 84 SER A C 1
ATOM 662 O O . SER A 1 84 ? -29.328 1.655 18.793 1.00 67.25 84 SER A O 1
ATOM 664 N N . ARG A 1 85 ? -28.186 2.805 20.345 1.00 59.34 85 ARG A N 1
ATOM 665 C CA . ARG A 1 85 ? -29.365 3.269 21.094 1.00 59.34 85 ARG A CA 1
ATOM 666 C C . ARG A 1 85 ? -30.078 4.451 20.435 1.00 59.34 85 ARG A C 1
ATOM 668 O O . ARG A 1 85 ? -31.295 4.534 20.534 1.00 59.34 85 ARG A O 1
ATOM 675 N N . ALA A 1 86 ? -29.346 5.332 19.754 1.00 58.31 86 ALA A N 1
ATOM 676 C CA . ALA A 1 86 ? -29.913 6.464 19.018 1.00 58.31 86 ALA A CA 1
ATOM 677 C C . ALA A 1 86 ? -30.473 6.071 17.634 1.00 58.31 86 ALA A C 1
ATOM 679 O O . ALA A 1 86 ? -31.394 6.707 17.141 1.00 58.31 86 ALA A O 1
ATOM 680 N N . SER A 1 87 ? -29.975 4.989 17.026 1.00 56.16 87 SER A N 1
ATOM 681 C CA . SER A 1 87 ? -30.411 4.515 15.698 1.00 56.16 87 SER A CA 1
ATOM 682 C C . SER A 1 87 ? -31.845 3.972 15.692 1.00 56.16 87 SER A C 1
ATOM 684 O O . SER A 1 87 ? -32.467 3.889 14.641 1.00 56.16 87 SER A O 1
ATOM 686 N N . SER A 1 88 ? -32.380 3.609 16.861 1.00 51.44 88 SER A N 1
ATOM 687 C CA . SER A 1 88 ? -33.775 3.177 17.019 1.00 51.44 88 SER A CA 1
ATOM 688 C C . SER A 1 88 ? -34.753 4.350 17.174 1.00 51.44 88 SER A C 1
ATOM 690 O O . SER A 1 88 ? -35.958 4.128 17.253 1.00 51.44 88 SER A O 1
ATOM 692 N N . MET A 1 89 ? -34.255 5.591 17.236 1.00 50.88 89 MET A N 1
ATOM 693 C CA . MET A 1 89 ? -35.047 6.814 17.365 1.00 50.88 89 MET A CA 1
ATOM 694 C C . MET A 1 89 ? -34.332 7.985 16.674 1.00 50.88 89 MET A C 1
ATOM 696 O O . MET A 1 89 ? -33.709 8.780 17.359 1.00 50.88 89 MET A O 1
ATOM 700 N N . MET A 1 90 ? -34.391 8.087 15.3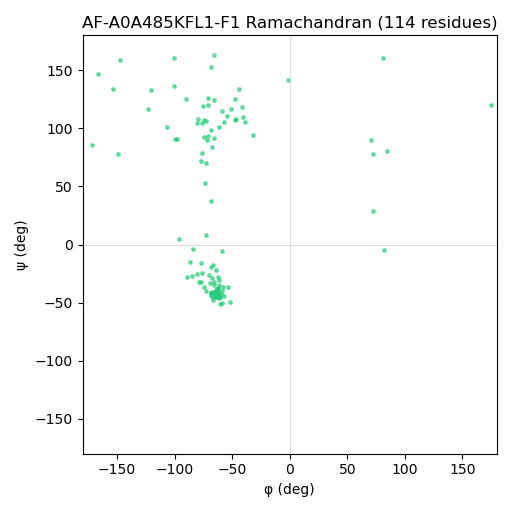41 1.00 48.09 90 MET A N 1
ATOM 701 C CA . MET A 1 90 ? -34.430 9.357 14.585 1.00 48.09 90 MET A CA 1
ATOM 702 C C . MET A 1 90 ? -34.362 9.073 13.084 1.00 48.09 90 MET A C 1
ATOM 704 O O . MET A 1 90 ? -33.420 8.453 12.592 1.00 48.09 90 MET A O 1
ATOM 708 N N . GLY A 1 91 ? -35.40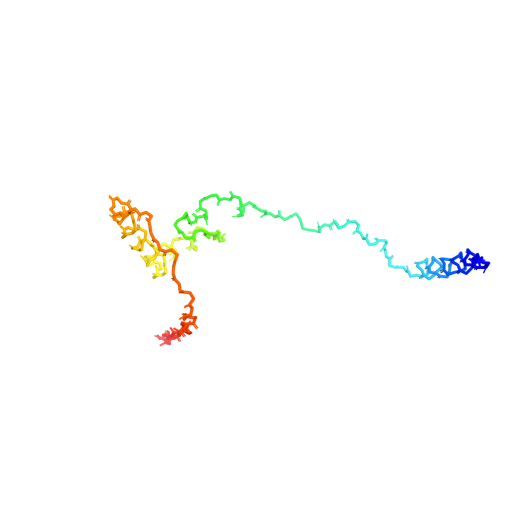8 9.518 12.390 1.00 45.06 91 GLY A N 1
ATOM 709 C CA . GLY A 1 91 ? -35.461 9.598 10.943 1.00 45.06 91 GLY A CA 1
ATOM 710 C C . GLY A 1 91 ? -34.470 10.615 10.386 1.00 45.06 91 GLY A C 1
ATOM 711 O O . GLY A 1 91 ? -33.924 11.468 11.087 1.00 45.06 91 GLY A O 1
ATOM 712 N N . ASP A 1 92 ? -34.261 10.446 9.095 1.00 56.19 92 ASP A N 1
ATOM 713 C CA . ASP A 1 92 ? -33.688 11.371 8.141 1.00 56.19 92 ASP A CA 1
ATOM 714 C C . ASP A 1 92 ? -34.170 12.817 8.330 1.00 56.19 92 ASP A C 1
ATOM 716 O O . ASP A 1 92 ? -35.348 13.114 8.189 1.00 56.19 92 ASP A O 1
ATOM 720 N N . ASP A 1 93 ? -33.241 13.729 8.617 1.00 45.75 93 ASP A N 1
ATOM 721 C CA . ASP A 1 93 ? -33.375 15.158 8.325 1.00 45.75 93 ASP A CA 1
ATOM 722 C C . ASP A 1 93 ? -32.014 15.861 8.476 1.00 45.75 93 ASP A C 1
ATOM 724 O O . ASP A 1 93 ? -31.192 15.524 9.327 1.00 45.75 93 ASP A O 1
ATOM 728 N N . ALA A 1 94 ? -31.820 16.871 7.633 1.00 46.25 94 ALA A N 1
ATOM 729 C CA . ALA A 1 94 ? -30.834 17.936 7.736 1.00 46.25 94 ALA A CA 1
ATOM 730 C C . ALA A 1 94 ? -29.361 17.586 7.477 1.00 46.25 94 ALA A C 1
ATOM 732 O O . ALA A 1 94 ? -28.475 17.656 8.331 1.00 46.25 94 ALA A O 1
ATOM 733 N N . SER A 1 95 ? -29.070 17.474 6.180 1.00 55.97 95 SER A N 1
ATOM 734 C CA . SER A 1 95 ? -27.939 18.217 5.619 1.00 55.97 95 SER A CA 1
ATOM 735 C C . SER A 1 95 ? -27.982 19.675 6.100 1.00 55.97 95 SER A C 1
ATOM 737 O O . SER A 1 95 ? -28.819 20.450 5.648 1.00 55.97 95 SER A O 1
ATOM 739 N N . SER A 1 96 ? -27.079 20.071 6.999 1.00 46.69 96 SER A N 1
ATOM 740 C CA . SER A 1 96 ? -26.786 21.485 7.231 1.00 46.69 96 SER A CA 1
ATOM 741 C C . SER A 1 96 ? -25.371 21.712 7.771 1.00 46.69 96 SER A C 1
ATOM 743 O O . SER A 1 96 ? -24.911 21.087 8.721 1.00 46.69 96 SER A O 1
ATOM 745 N N . SER A 1 97 ? -24.710 22.694 7.160 1.00 46.34 97 SER A N 1
ATOM 746 C CA . SER A 1 97 ? -23.599 23.492 7.692 1.00 46.34 97 SER A CA 1
ATOM 747 C C . SER A 1 97 ? -22.224 22.836 7.888 1.00 46.34 97 SER A C 1
ATOM 749 O O . SER A 1 97 ? -21.812 22.407 8.961 1.00 46.34 97 SER A O 1
ATOM 751 N N . SER A 1 98 ? -21.441 22.928 6.812 1.00 51.31 98 SER A N 1
ATOM 752 C CA . SER A 1 98 ? -20.157 23.637 6.775 1.00 51.31 98 SER A CA 1
ATOM 753 C C . SER A 1 98 ? -19.712 24.355 8.061 1.00 51.31 98 SER A C 1
ATOM 755 O O . SER A 1 98 ? -20.464 25.105 8.673 1.00 51.31 98 SER A O 1
ATOM 757 N N . ALA A 1 99 ? -18.398 24.268 8.298 1.00 55.75 99 ALA A N 1
ATOM 758 C CA . ALA A 1 99 ? -17.579 25.158 9.125 1.00 55.75 99 ALA A CA 1
ATOM 759 C C . ALA A 1 99 ? -17.530 24.888 10.641 1.00 55.75 99 ALA A C 1
ATOM 761 O O . ALA A 1 99 ? -18.072 25.636 11.446 1.00 55.75 99 ALA A O 1
ATOM 762 N N . LYS A 1 100 ? -16.695 23.914 11.038 1.00 46.16 100 LYS A N 1
ATOM 763 C CA . LYS A 1 100 ? -15.648 24.112 12.066 1.00 46.16 100 LYS A CA 1
ATOM 764 C C . LYS A 1 100 ? -14.739 22.886 12.144 1.00 46.16 100 LYS A C 1
ATOM 766 O O . LYS A 1 100 ? -14.888 22.002 12.979 1.00 46.16 100 LYS A O 1
ATOM 771 N N . ARG A 1 101 ? -13.729 22.866 11.273 1.00 51.47 101 ARG A N 1
ATOM 772 C CA . ARG A 1 101 ? -12.523 22.044 11.436 1.00 51.47 101 ARG A CA 1
ATOM 773 C C . ARG A 1 101 ? -11.678 22.677 12.547 1.00 51.47 101 ARG A C 1
ATOM 775 O O . ARG A 1 101 ? -10.670 23.326 12.290 1.00 51.47 101 ARG A O 1
ATOM 782 N N . ALA A 1 102 ? -12.177 22.584 13.778 1.00 50.53 102 ALA A N 1
ATOM 783 C CA . ALA A 1 102 ? -11.466 23.011 14.969 1.00 50.53 102 ALA A CA 1
ATOM 784 C C . ALA A 1 102 ? -10.398 21.961 15.285 1.00 50.53 102 ALA A C 1
ATOM 786 O O . ALA A 1 102 ? -10.697 20.782 15.466 1.00 50.53 102 ALA A O 1
ATOM 787 N N . LYS A 1 103 ? -9.145 22.418 15.275 1.00 48.47 103 LYS A N 1
ATOM 788 C CA . LYS A 1 103 ? -7.947 21.719 15.735 1.00 48.47 103 LYS A CA 1
ATOM 789 C C . LYS A 1 103 ? -8.237 20.946 17.025 1.00 48.47 103 LYS A C 1
ATOM 791 O O . LYS A 1 103 ? -8.377 21.555 18.078 1.00 48.47 103 LYS A O 1
ATOM 796 N N . ILE A 1 104 ? -8.267 19.621 16.945 1.00 51.41 104 ILE A N 1
ATOM 797 C CA . ILE A 1 104 ? -7.927 18.781 18.091 1.00 51.41 104 ILE A CA 1
ATOM 798 C C . ILE A 1 104 ? -6.471 18.399 17.854 1.00 51.41 104 ILE A C 1
ATOM 800 O O . ILE A 1 104 ? -6.168 17.471 17.107 1.00 51.41 104 ILE A O 1
ATOM 804 N N . HIS A 1 105 ? -5.576 19.226 18.392 1.00 48.09 105 HIS A N 1
ATOM 805 C CA . HIS A 1 105 ? -4.219 18.807 18.699 1.00 48.09 105 HIS A CA 1
ATOM 806 C C . HIS A 1 105 ? -4.373 17.819 19.859 1.00 48.09 105 HIS A C 1
ATOM 808 O O . HIS A 1 105 ? -4.665 18.228 20.977 1.00 48.09 105 HIS A O 1
ATOM 814 N N . ASP A 1 106 ? -4.352 16.522 19.554 1.00 38.91 106 ASP A N 1
ATOM 815 C CA . ASP A 1 106 ? -4.287 15.466 20.565 1.00 38.91 106 ASP A CA 1
ATOM 816 C C . ASP A 1 106 ? -2.865 15.534 21.131 1.00 38.91 106 ASP A C 1
ATOM 818 O O . ASP A 1 106 ? -1.912 15.044 20.519 1.00 38.91 106 ASP A O 1
ATOM 822 N N . GLU A 1 107 ? -2.724 16.290 22.220 1.00 49.06 107 GLU A N 1
ATOM 823 C CA . GLU A 1 107 ? -1.527 16.333 23.049 1.00 49.06 107 GLU A CA 1
ATOM 824 C C . GLU A 1 107 ? -1.255 14.900 23.511 1.00 49.06 107 GLU A C 1
ATOM 826 O O . GLU A 1 107 ? -1.984 14.312 24.308 1.00 49.06 107 GLU A O 1
ATOM 831 N N . ARG A 1 108 ? -0.241 14.289 22.894 1.00 48.88 108 ARG A N 1
ATOM 832 C CA . ARG A 1 108 ? 0.382 13.078 23.406 1.00 48.88 108 ARG A CA 1
ATOM 833 C C . ARG A 1 108 ? 1.180 13.504 24.629 1.00 48.88 108 ARG A C 1
ATOM 835 O O . ARG A 1 108 ? 2.343 13.869 24.491 1.00 48.88 108 ARG A O 1
ATOM 842 N N . ASP A 1 109 ? 0.535 13.476 25.787 1.00 43.97 109 ASP A N 1
ATOM 843 C CA . ASP A 1 109 ? 1.218 13.445 27.075 1.00 43.97 109 ASP A CA 1
ATOM 844 C C . ASP A 1 109 ? 1.935 12.089 27.177 1.00 43.97 109 ASP A C 1
ATOM 846 O O . ASP A 1 109 ? 1.392 11.087 27.647 1.00 43.97 109 ASP A O 1
ATOM 850 N N . ASP A 1 110 ? 3.133 12.048 26.595 1.00 47.75 110 ASP A N 1
ATOM 851 C CA . ASP A 1 110 ? 4.149 11.015 26.788 1.00 47.75 110 ASP A CA 1
ATOM 852 C C . ASP A 1 110 ? 4.813 11.304 28.141 1.00 47.75 110 ASP A C 1
ATOM 854 O O . ASP A 1 110 ? 5.908 11.857 28.228 1.00 47.75 110 ASP A O 1
ATOM 858 N N . GLU A 1 111 ? 4.073 11.046 29.221 1.00 60.50 111 GLU A N 1
ATOM 859 C CA . GLU A 1 111 ? 4.624 11.087 30.570 1.00 60.50 111 GLU A CA 1
ATOM 860 C C . GLU A 1 111 ? 5.475 9.829 30.741 1.00 60.50 111 GLU A C 1
ATOM 862 O O . GLU A 1 111 ? 4.984 8.731 31.014 1.00 60.50 111 GLU A O 1
ATOM 867 N N . GLY A 1 112 ? 6.762 9.992 30.440 1.00 48.75 112 GLY A N 1
ATOM 868 C CA . GLY A 1 112 ? 7.797 9.032 30.768 1.00 48.75 112 GLY A CA 1
ATOM 869 C C . GLY A 1 112 ? 7.877 8.879 32.281 1.00 48.75 112 GLY A C 1
ATOM 870 O O . GLY A 1 112 ? 8.467 9.715 32.962 1.00 48.75 112 GLY A O 1
ATOM 871 N N . ASP A 1 113 ? 7.291 7.800 32.793 1.00 51.06 113 ASP A N 1
ATOM 872 C CA . ASP A 1 113 ? 7.603 7.263 34.114 1.00 51.06 113 ASP A CA 1
ATOM 873 C C . ASP A 1 113 ? 9.051 6.747 34.085 1.00 51.06 113 ASP A C 1
ATOM 875 O O . ASP A 1 113 ? 9.354 5.621 33.678 1.00 51.06 113 ASP A O 1
ATOM 879 N N . ASP A 1 114 ? 9.962 7.643 34.461 1.00 61.16 114 ASP A N 1
ATOM 880 C CA . ASP A 1 114 ? 11.333 7.338 34.830 1.00 61.16 114 ASP A CA 1
ATOM 881 C C . ASP A 1 114 ? 11.324 6.614 36.191 1.00 61.16 114 ASP A C 1
ATOM 883 O O . ASP A 1 114 ? 10.956 7.188 37.219 1.00 61.16 114 ASP A O 1
ATOM 887 N N . LYS A 1 115 ? 11.859 5.385 36.170 1.00 47.47 115 LYS A N 1
ATOM 888 C CA . LYS A 1 115 ? 12.594 4.713 37.262 1.00 47.47 115 LYS A CA 1
ATOM 889 C C . LYS A 1 115 ? 11.820 4.032 38.405 1.00 47.47 1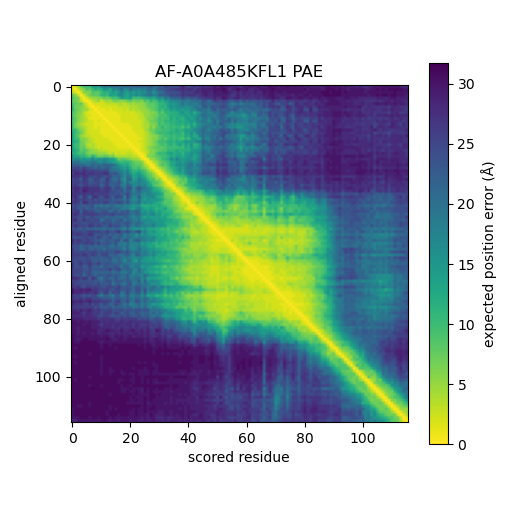15 LYS A C 1
ATOM 891 O O . LYS A 1 115 ? 10.644 4.320 38.612 1.00 47.47 115 LYS A O 1
ATOM 896 N N . PRO A 1 116 ? 12.444 3.099 39.174 1.00 63.38 116 PRO A N 1
ATOM 897 C CA . PRO A 1 116 ? 13.874 2.966 39.555 1.00 63.38 116 PRO A CA 1
ATOM 898 C C . PRO A 1 116 ? 14.773 2.014 38.745 1.00 63.38 116 PRO A C 1
ATOM 900 O O . PRO A 1 116 ? 14.268 1.026 38.173 1.00 63.38 116 PRO A O 1
#

InterPro domains:
  IPR036236 Zinc finger C2H2 superfamily [SSF57667] (28-81)

Secondary structure (DSSP, 8-state):
----TTHHHHHHHHHHHHHHHHHHS----------SS---THHHH-GGGEETTTTEE-SSHHHHHHHHHSHHHHHHHHHHHHHHHHTTS---------------------------

Solvent-accessible surface area (backbone atoms only — not comparable to full-atom values): 7754 Å² total; per-residue (Å²): 136,88,75,72,77,61,53,64,60,54,47,53,53,50,50,50,54,53,51,52,54,54,69,72,44,87,64,70,73,77,65,74,85,68,70,94,55,86,76,79,57,64,53,80,70,38,67,86,25,45,39,78,95,77,73,46,78,35,85,38,68,67,53,40,61,51,44,69,73,29,72,67,48,51,53,50,52,52,50,50,59,52,44,64,65,43,67,79,66,70,80,92,76,74,94,74,79,85,90,77,94,69,85,76,78,80,78,78,81,77,76,77,83,77,78,136

Sequence (116 aa):
MYGLFGLREYYDTKQSEFAARAATLHVAPVVAYAPDRTYDDAHILNRALYCDPCGIQLLSAQDVALHEKGKRHKKKLRGLASQSRASSMMGDDASSSSAKRAKIHDERDDEGDDKP

Nearest PDB structures (foldseek):
  7vpx-assembly1_B  TM=8.513E-01  e=5.142E+00  Homo sapiens
  8qpe-assembly1_r  TM=9.242E-01  e=7.727E+00  Homo sapiens
  8qzs-assembly1_r  TM=3.888E-01  e=4.194E+00  Homo sapiens

Foldseek 3Di:
DDDPPCVVVVVVVVVVVVVVVVVPPPPPDPPPCPPPDPPPCVQVPDPCQADVLVRDGHRDNVVVVVVCVDPVVVVSVVVVVVVVVCVVDDDDDDPDDDDDPDDPPPPPPPPPPDDD

Organism: NCBI:txid120398

pLDDT: mean 72.59, std 16.21, range [38.91, 94.5]

Radius of gyration: 29.88 Å; Cα contacts (8 Å, |Δi|>4): 34; chains: 1; bounding box: 63×40×85 Å